Protein AF-A0A7V9V1C2-F1 (afdb_monomer)

Mean predicted aligned error: 3.76 Å

Secondary structure (DSSP, 8-state):
--SS----EEEETTEEEE--STT---EEEEGGGGGGG--------

Structure (mmCIF, N/CA/C/O backbone):
data_AF-A0A7V9V1C2-F1
#
_entry.id   AF-A0A7V9V1C2-F1
#
loop_
_atom_site.group_PDB
_atom_site.id
_atom_site.type_symbol
_atom_site.label_atom_id
_atom_site.label_alt_id
_atom_site.label_comp_id
_atom_site.label_asym_id
_atom_site.label_entity_id
_atom_site.label_seq_id
_atom_site.pdbx_PDB_ins_code
_atom_site.Cartn_x
_atom_site.Cartn_y
_atom_site.Cartn_z
_atom_site.occupancy
_atom_site.B_iso_or_equiv
_atom_site.auth_seq_id
_atom_site.auth_comp_id
_atom_site.auth_asym_id
_atom_site.auth_atom_id
_atom_site.pdbx_PDB_model_num
ATOM 1 N N . PHE A 1 1 ? 10.023 1.277 -8.751 1.00 52.25 1 PHE A N 1
ATOM 2 C CA . PHE A 1 1 ? 10.352 0.190 -7.806 1.00 52.25 1 PHE A CA 1
ATOM 3 C C . PHE A 1 1 ? 10.766 -1.042 -8.595 1.00 52.25 1 PHE A C 1
ATOM 5 O O . PHE A 1 1 ? 9.900 -1.716 -9.141 1.00 52.25 1 PHE A O 1
ATOM 12 N N . ASN A 1 2 ? 12.075 -1.258 -8.743 1.00 43.19 2 ASN A N 1
ATOM 13 C CA . ASN A 1 2 ? 12.665 -2.495 -9.261 1.00 43.19 2 ASN A CA 1
ATOM 14 C C . ASN A 1 2 ? 13.262 -3.240 -8.060 1.00 43.19 2 ASN A C 1
ATOM 16 O O . ASN A 1 2 ? 14.098 -2.668 -7.366 1.00 43.19 2 ASN A O 1
ATOM 20 N N . GLY A 1 3 ? 12.837 -4.482 -7.819 1.00 57.00 3 GLY A N 1
ATOM 21 C CA . GLY A 1 3 ? 13.381 -5.339 -6.760 1.00 57.00 3 GLY A CA 1
ATOM 22 C C . GLY A 1 3 ? 12.682 -5.225 -5.401 1.00 57.00 3 GLY A C 1
ATOM 23 O O . GLY A 1 3 ? 11.917 -4.293 -5.162 1.00 57.00 3 GLY A O 1
ATOM 24 N N . LEU A 1 4 ? 12.973 -6.215 -4.547 1.00 63.59 4 LEU A N 1
ATOM 25 C CA . LEU A 1 4 ? 12.447 -6.586 -3.214 1.00 63.59 4 LEU A CA 1
ATOM 26 C C . LEU A 1 4 ? 12.357 -5.472 -2.136 1.00 63.59 4 LEU A C 1
ATOM 28 O O . LEU A 1 4 ? 12.296 -5.769 -0.949 1.00 63.59 4 LEU A O 1
ATOM 32 N N . GLY A 1 5 ? 12.388 -4.192 -2.501 1.00 84.44 5 GLY A N 1
ATOM 33 C CA . GLY A 1 5 ? 12.481 -3.062 -1.576 1.00 84.44 5 GLY A CA 1
ATOM 34 C C . GLY A 1 5 ? 11.152 -2.551 -1.021 1.00 84.44 5 GLY A C 1
ATOM 35 O O . GLY A 1 5 ? 11.157 -1.533 -0.338 1.00 84.44 5 GLY A O 1
ATOM 36 N N . HIS A 1 6 ? 10.023 -3.199 -1.324 1.00 91.06 6 HIS A N 1
ATOM 37 C CA . HIS A 1 6 ? 8.706 -2.759 -0.860 1.00 91.06 6 HIS A CA 1
ATOM 38 C C . HIS A 1 6 ? 7.983 -3.863 -0.100 1.00 91.06 6 HIS A C 1
ATOM 40 O O . HIS A 1 6 ? 7.889 -4.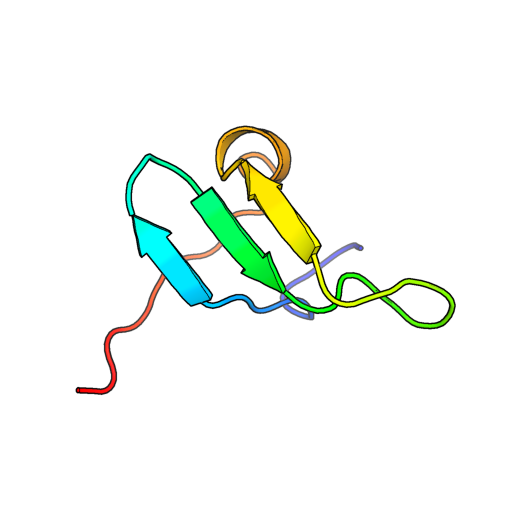992 -0.573 1.00 91.06 6 HIS A O 1
ATOM 46 N N . MET A 1 7 ? 7.424 -3.505 1.051 1.00 93.06 7 MET A N 1
ATOM 47 C CA . MET A 1 7 ? 6.612 -4.388 1.878 1.00 93.06 7 MET A CA 1
ATOM 48 C C . MET A 1 7 ? 5.290 -3.702 2.204 1.00 93.06 7 MET A C 1
ATOM 50 O O . MET A 1 7 ? 5.181 -2.476 2.262 1.00 93.06 7 MET A O 1
ATOM 54 N N . GLY A 1 8 ? 4.275 -4.514 2.448 1.00 94.69 8 GLY A N 1
ATOM 55 C CA . GLY A 1 8 ? 2.997 -4.058 2.959 1.00 94.69 8 GLY A CA 1
ATOM 56 C C . GLY A 1 8 ? 2.305 -5.179 3.714 1.00 94.69 8 GLY A C 1
ATOM 57 O O . GLY A 1 8 ? 2.753 -6.327 3.689 1.00 94.69 8 GLY A O 1
ATOM 58 N N . MET A 1 9 ? 1.228 -4.839 4.409 1.00 97.12 9 MET A N 1
ATOM 59 C CA . MET A 1 9 ? 0.485 -5.789 5.229 1.00 97.12 9 MET A CA 1
ATOM 60 C C . MET A 1 9 ? -0.867 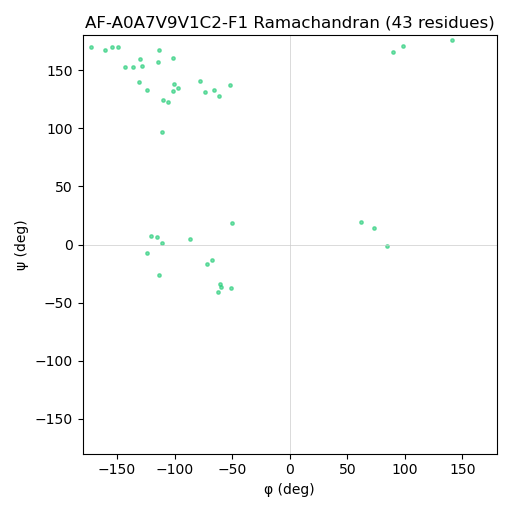-6.066 4.589 1.00 97.12 9 MET A C 1
ATOM 62 O O . MET A 1 9 ? -1.627 -5.137 4.324 1.00 97.12 9 MET A O 1
ATOM 66 N N . TYR A 1 10 ? -1.157 -7.341 4.330 1.00 97.44 10 TYR A N 1
ATOM 67 C CA . TYR A 1 10 ? -2.469 -7.754 3.844 1.00 97.44 10 TYR A CA 1
ATOM 68 C C . TYR A 1 10 ? -3.529 -7.502 4.916 1.00 97.44 10 TYR A C 1
ATOM 70 O O . TYR A 1 10 ? -3.330 -7.881 6.070 1.00 97.44 10 TYR A O 1
ATOM 78 N N . ILE A 1 11 ? -4.648 -6.890 4.523 1.00 98.19 11 ILE A N 1
ATOM 79 C CA . ILE A 1 11 ? -5.733 -6.510 5.442 1.00 98.19 11 ILE A CA 1
ATOM 80 C C . ILE A 1 11 ? -7.084 -7.153 5.092 1.00 98.19 11 ILE A C 1
ATOM 82 O O . ILE A 1 11 ? -8.091 -6.835 5.716 1.00 98.19 11 ILE A O 1
ATOM 86 N N . GLY A 1 12 ? -7.122 -8.079 4.127 1.00 98.06 12 GLY A N 1
ATOM 87 C CA . GLY A 1 12 ? -8.363 -8.697 3.648 1.00 98.06 12 GLY A CA 1
ATOM 88 C C . GLY A 1 12 ? -8.896 -8.053 2.365 1.00 98.06 12 GLY A C 1
ATOM 89 O O . GLY A 1 12 ? -8.365 -7.054 1.890 1.00 98.06 12 GLY A O 1
ATOM 90 N N . GLY A 1 13 ? -9.919 -8.664 1.757 1.00 98.06 13 GLY A N 1
ATOM 91 C CA . GLY A 1 13 ? -10.604 -8.104 0.580 1.00 98.06 13 GLY A CA 1
ATOM 92 C C . GLY A 1 13 ? -9.730 -7.908 -0.668 1.00 98.06 13 GLY A C 1
ATOM 93 O O . GLY A 1 13 ? -10.083 -7.111 -1.527 1.00 98.06 13 GLY A O 1
ATOM 94 N N . GLY A 1 14 ? -8.578 -8.582 -0.768 1.00 97.38 14 GLY A N 1
ATOM 95 C CA . GLY A 1 14 ? -7.613 -8.332 -1.847 1.00 97.38 14 GLY A CA 1
ATOM 96 C C . GLY A 1 14 ? -6.833 -7.019 -1.695 1.00 97.38 14 GLY A C 1
ATOM 97 O O . GLY A 1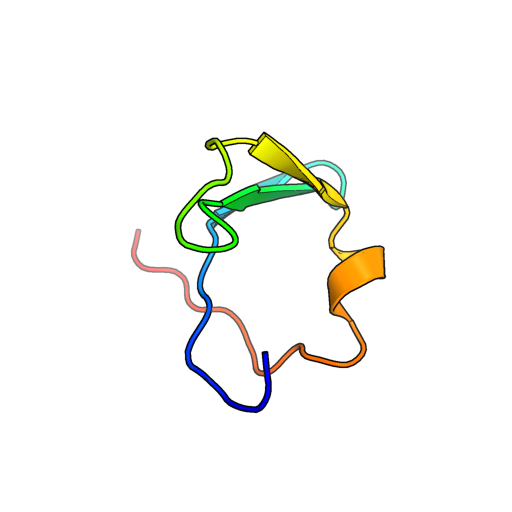 14 ? -6.190 -6.582 -2.647 1.00 97.38 14 GLY A O 1
ATOM 98 N N . GLN A 1 15 ? -6.862 -6.398 -0.514 1.00 98.12 15 GLN A N 1
ATOM 99 C CA . GLN A 1 15 ? -6.240 -5.108 -0.234 1.00 98.12 15 GLN A CA 1
ATOM 100 C C . GLN A 1 15 ? -5.099 -5.218 0.775 1.00 98.12 15 GLN A C 1
ATOM 102 O O . GLN A 1 15 ? -5.035 -6.134 1.599 1.00 98.12 15 GLN A O 1
ATOM 107 N N . PHE A 1 16 ? -4.195 -4.245 0.731 1.00 97.94 16 PHE A N 1
ATOM 108 C CA . PHE A 1 16 ? -3.074 -4.154 1.658 1.00 97.94 16 PHE A CA 1
ATOM 109 C C . PHE A 1 16 ? -2.772 -2.697 2.022 1.00 97.94 16 PHE A C 1
ATOM 111 O O . PHE A 1 16 ? -3.040 -1.786 1.238 1.00 97.94 16 PHE A O 1
ATOM 118 N N . ILE A 1 17 ? -2.206 -2.483 3.211 1.00 98.12 17 ILE A N 1
ATOM 119 C CA . ILE A 1 17 ? -1.729 -1.176 3.680 1.00 98.12 17 ILE A CA 1
ATOM 120 C C . ILE A 1 17 ? -0.209 -1.072 3.521 1.00 98.12 17 ILE A C 1
ATOM 122 O O . ILE A 1 17 ? 0.522 -2.032 3.791 1.00 98.12 17 ILE A O 1
ATOM 126 N N . HIS A 1 18 ? 0.274 0.085 3.062 1.00 96.56 18 HIS A N 1
ATOM 127 C CA . HIS A 1 18 ? 1.697 0.326 2.810 1.00 96.56 18 HIS A CA 1
ATOM 128 C C . HIS A 1 18 ? 2.067 1.817 2.755 1.00 96.56 18 HIS A C 1
ATOM 130 O O . HIS A 1 18 ? 1.199 2.680 2.628 1.00 96.56 18 HIS A O 1
ATOM 136 N N . ALA A 1 19 ? 3.376 2.093 2.800 1.00 96.62 19 ALA A N 1
ATOM 137 C CA . ALA A 1 19 ? 3.990 3.383 2.480 1.00 96.62 19 ALA A CA 1
ATOM 138 C C . ALA A 1 19 ? 4.799 3.228 1.171 1.00 96.62 19 ALA A C 1
ATOM 140 O O . ALA A 1 19 ? 5.903 2.687 1.219 1.00 96.62 19 ALA A O 1
ATOM 141 N N . PRO A 1 20 ? 4.249 3.595 -0.003 1.00 92.56 20 PRO A N 1
ATOM 142 C CA . PRO A 1 20 ? 4.815 3.205 -1.300 1.00 92.56 20 PRO A CA 1
ATOM 143 C C . PRO A 1 20 ? 6.226 3.741 -1.562 1.00 92.56 20 PRO A C 1
ATOM 145 O O . PRO A 1 20 ? 7.050 3.032 -2.134 1.00 92.56 20 PRO A O 1
ATOM 148 N N . HIS A 1 21 ? 6.481 4.999 -1.194 1.00 91.81 21 HIS A N 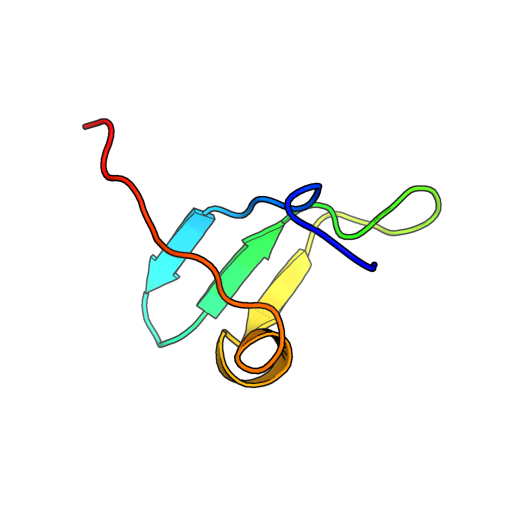1
ATOM 149 C CA . HIS A 1 21 ? 7.776 5.668 -1.308 1.00 91.81 21 HIS A CA 1
ATOM 150 C C . HIS A 1 21 ? 7.778 7.035 -0.632 1.00 91.81 21 HIS A C 1
ATOM 152 O O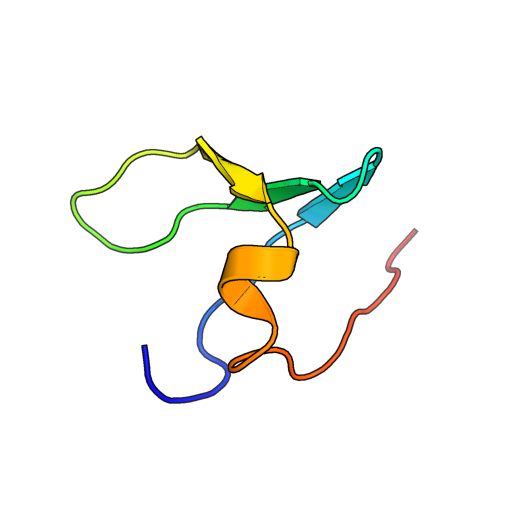 . HIS A 1 21 ? 6.733 7.578 -0.280 1.00 91.81 21 HIS A O 1
ATOM 158 N N . THR A 1 22 ? 8.969 7.620 -0.512 1.00 93.44 22 THR A N 1
ATOM 159 C CA . THR A 1 22 ? 9.162 9.006 -0.083 1.00 93.44 22 THR A CA 1
ATOM 160 C C . THR A 1 22 ? 8.304 9.970 -0.904 1.00 93.44 22 THR A C 1
ATOM 162 O O . THR A 1 22 ? 8.218 9.850 -2.128 1.00 93.44 22 THR A O 1
ATOM 165 N N . GLY A 1 23 ? 7.691 10.935 -0.218 1.00 96.06 23 GLY A N 1
ATOM 166 C CA . GLY A 1 23 ? 6.812 11.937 -0.826 1.00 96.06 23 GLY A CA 1
ATOM 167 C C . GLY A 1 23 ? 5.363 11.480 -1.006 1.00 96.06 23 GLY A C 1
ATOM 168 O O . GLY A 1 23 ? 4.545 12.269 -1.465 1.00 96.06 23 GLY A O 1
ATOM 169 N N . ASP A 1 24 ? 5.040 10.243 -0.627 1.00 95.69 24 ASP A N 1
ATOM 170 C CA . ASP A 1 24 ? 3.678 9.718 -0.614 1.00 95.69 24 ASP A CA 1
ATOM 171 C C . ASP A 1 24 ? 3.204 9.429 0.820 1.00 95.69 24 ASP A C 1
ATOM 173 O O . ASP A 1 24 ? 3.994 9.414 1.768 1.00 95.69 24 ASP A O 1
ATOM 177 N N . VAL A 1 25 ? 1.904 9.197 0.982 1.00 97.56 25 VAL A N 1
ATOM 178 C CA . VAL A 1 25 ? 1.263 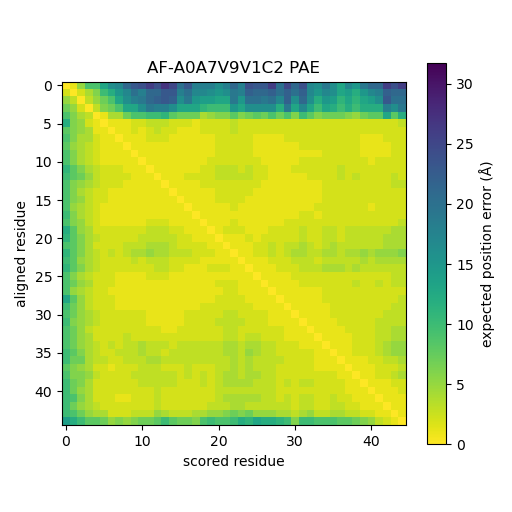8.899 2.267 1.00 97.56 25 VAL A CA 1
ATOM 179 C C . VAL A 1 25 ? 0.981 7.408 2.433 1.00 97.56 25 VAL A C 1
ATOM 181 O O . VAL A 1 25 ? 0.900 6.648 1.463 1.00 97.56 25 VAL A O 1
ATOM 184 N N . VAL A 1 26 ? 0.782 6.993 3.686 1.00 97.94 26 VAL A N 1
ATOM 185 C CA . VAL A 1 26 ? 0.252 5.662 3.998 1.00 97.94 26 VAL A CA 1
ATOM 186 C C . VAL A 1 26 ? -1.142 5.541 3.400 1.00 97.94 26 VAL A C 1
ATOM 188 O O . VAL A 1 26 ? -2.002 6.389 3.636 1.00 97.94 26 VAL A O 1
ATOM 191 N N . LYS A 1 27 ? -1.368 4.480 2.631 1.00 98.00 27 LYS A N 1
ATOM 192 C CA . LYS A 1 27 ? -2.652 4.248 1.972 1.00 98.00 27 LYS A CA 1
ATOM 193 C C . LYS A 1 27 ? -2.953 2.767 1.816 1.00 98.00 27 LYS A C 1
ATOM 195 O O . LYS A 1 27 ? -2.100 1.912 2.063 1.00 98.00 27 LYS A O 1
ATOM 200 N N . ILE A 1 28 ? -4.187 2.495 1.412 1.00 98.44 28 ILE A N 1
ATOM 201 C CA . ILE A 1 28 ? -4.672 1.168 1.053 1.00 98.44 28 ILE A CA 1
ATOM 202 C C . ILE A 1 28 ? -4.686 1.071 -0.470 1.00 98.44 28 ILE A C 1
ATOM 204 O O . ILE A 1 28 ? -5.202 1.965 -1.139 1.00 98.44 28 ILE A O 1
ATOM 208 N N . SER A 1 29 ? -4.137 -0.020 -0.993 1.00 97.38 29 SER A N 1
ATOM 209 C CA . SER A 1 29 ? -4.101 -0.317 -2.427 1.00 97.38 29 SER A CA 1
ATOM 210 C C . SER A 1 29 ? -4.603 -1.739 -2.683 1.00 97.38 29 SER A C 1
ATOM 212 O O . SER A 1 29 ? -4.590 -2.584 -1.779 1.00 97.38 29 SER A O 1
ATOM 214 N N . ASN A 1 30 ? -5.032 -2.028 -3.914 1.00 97.81 30 ASN A N 1
ATOM 215 C CA . ASN A 1 30 ? -5.374 -3.394 -4.304 1.00 97.81 30 ASN A CA 1
ATOM 216 C C . ASN A 1 30 ? -4.099 -4.191 -4.589 1.00 97.81 30 ASN A C 1
ATOM 218 O O . ASN A 1 30 ? -3.154 -3.703 -5.209 1.00 97.81 30 ASN A O 1
ATOM 222 N N . ILE A 1 31 ? -4.083 -5.455 -4.172 1.00 94.81 31 ILE A N 1
ATOM 223 C CA . ILE A 1 31 ? -2.979 -6.377 -4.450 1.00 94.81 31 ILE A CA 1
ATOM 224 C C . ILE A 1 31 ? -2.793 -6.579 -5.959 1.00 94.81 31 ILE A C 1
ATOM 226 O O . ILE A 1 31 ? -1.656 -6.711 -6.413 1.00 94.81 31 ILE A O 1
ATOM 230 N N . SER A 1 32 ? -3.884 -6.554 -6.735 1.00 96.12 32 SER A N 1
ATOM 231 C CA . SER A 1 32 ? -3.870 -6.674 -8.200 1.00 96.12 32 SER A CA 1
ATOM 232 C C . SER A 1 32 ? -2.893 -5.702 -8.865 1.00 96.12 32 SER A C 1
ATOM 234 O O . SER A 1 32 ? -2.191 -6.082 -9.800 1.00 96.12 32 SER A O 1
ATOM 236 N N . ASP A 1 33 ? -2.777 -4.486 -8.329 1.00 94.62 33 ASP A N 1
ATOM 237 C CA . ASP A 1 33 ? -1.951 -3.408 -8.888 1.00 94.62 33 ASP A CA 1
ATOM 238 C C . ASP A 1 33 ? -0.442 -3.673 -8.693 1.00 94.62 33 ASP A C 1
ATOM 240 O O . ASP A 1 33 ? 0.411 -3.081 -9.361 1.00 94.62 33 ASP A O 1
ATOM 244 N N . TYR A 1 34 ? -0.105 -4.601 -7.790 1.00 91.19 34 TYR A N 1
ATOM 245 C CA . TYR A 1 34 ? 1.256 -4.987 -7.416 1.00 91.19 34 TYR A CA 1
ATOM 246 C C . TYR A 1 34 ? 1.643 -6.400 -7.881 1.00 91.19 34 TYR A C 1
ATOM 248 O O . TYR A 1 34 ? 2.778 -6.818 -7.648 1.00 91.19 34 TYR A O 1
ATOM 256 N N . MET A 1 35 ? 0.760 -7.126 -8.581 1.00 90.06 35 MET A N 1
ATOM 257 C CA . MET A 1 35 ? 0.990 -8.532 -8.959 1.00 90.06 35 MET A CA 1
ATOM 258 C C . MET A 1 35 ? 2.235 -8.748 -9.821 1.00 90.06 35 MET A C 1
ATOM 260 O O . MET A 1 35 ? 2.961 -9.712 -9.606 1.00 90.06 35 MET A O 1
ATOM 264 N N . SER A 1 36 ? 2.550 -7.823 -10.731 1.00 91.31 36 SER A N 1
ATOM 265 C CA . SER A 1 36 ? 3.765 -7.901 -11.559 1.00 91.31 36 SER A CA 1
ATOM 266 C C . SER A 1 36 ? 5.071 -7.735 -10.769 1.00 91.31 36 SER A C 1
ATOM 268 O O . SER A 1 36 ? 6.146 -8.009 -11.293 1.00 91.31 36 SER A O 1
ATOM 270 N N . ARG A 1 37 ? 4.987 -7.275 -9.514 1.00 88.00 37 ARG A N 1
ATOM 271 C CA . ARG A 1 37 ? 6.114 -7.050 -8.595 1.00 88.00 37 ARG A CA 1
ATOM 272 C C . ARG A 1 37 ? 6.055 -7.967 -7.370 1.00 88.00 37 ARG A C 1
ATOM 274 O O . ARG A 1 37 ? 6.834 -7.783 -6.438 1.00 88.00 37 ARG A O 1
ATOM 281 N N . TRP A 1 38 ? 5.116 -8.913 -7.341 1.00 88.50 38 TRP A N 1
ATOM 282 C CA . TRP A 1 38 ? 4.910 -9.795 -6.202 1.00 88.50 38 TRP A CA 1
ATOM 283 C C . TRP A 1 38 ? 6.017 -10.838 -6.100 1.00 88.50 38 TRP A C 1
ATOM 285 O O . TRP A 1 38 ? 6.337 -11.524 -7.067 1.00 88.50 38 TRP A O 1
ATOM 295 N N . VAL A 1 39 ? 6.571 -10.979 -4.899 1.00 91.38 39 VAL A N 1
ATOM 296 C CA . VAL A 1 39 ? 7.685 -11.898 -4.620 1.00 91.38 39 VAL A CA 1
ATOM 297 C C . VAL A 1 39 ? 7.388 -12.898 -3.501 1.00 91.38 39 VAL A C 1
ATOM 299 O O . VAL A 1 39 ? 8.177 -13.809 -3.272 1.00 91.38 39 VAL A O 1
ATOM 302 N N . GLY A 1 40 ? 6.254 -12.756 -2.809 1.00 92.06 40 GLY A N 1
ATOM 303 C CA . GLY A 1 40 ? 5.834 -13.644 -1.727 1.00 92.06 40 GLY A CA 1
ATOM 304 C C . GLY A 1 40 ? 5.183 -12.913 -0.554 1.00 92.06 40 GLY A C 1
ATOM 305 O O . GLY A 1 40 ? 5.119 -11.687 -0.515 1.00 92.06 40 GLY A O 1
ATOM 306 N N . ALA A 1 41 ? 4.716 -13.693 0.421 1.00 93.69 41 ALA A N 1
ATOM 307 C CA . ALA A 1 41 ? 4.173 -13.215 1.690 1.00 93.69 41 ALA A CA 1
ATOM 308 C C . ALA A 1 41 ? 4.702 -14.060 2.850 1.00 93.69 41 ALA A C 1
ATOM 310 O O . ALA A 1 41 ? 4.993 -15.245 2.688 1.00 93.69 41 ALA A O 1
ATOM 311 N N . ARG A 1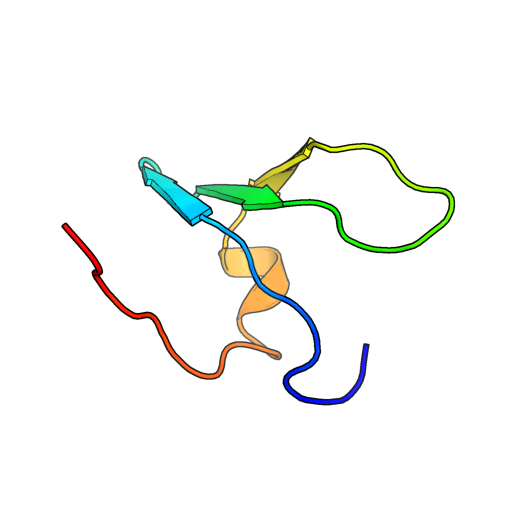 42 ? 4.768 -13.460 4.042 1.00 94.56 42 ARG A N 1
ATOM 312 C CA . ARG A 1 42 ? 5.127 -14.144 5.288 1.00 94.56 42 ARG A CA 1
ATOM 313 C C . ARG A 1 42 ? 4.113 -13.818 6.383 1.00 94.56 42 ARG A C 1
ATOM 315 O O . ARG A 1 42 ? 3.698 -12.671 6.518 1.00 94.56 42 ARG A O 1
ATOM 322 N N . ARG A 1 43 ? 3.758 -14.825 7.185 1.00 96.06 43 ARG A N 1
ATOM 323 C CA . ARG A 1 43 ? 2.990 -14.684 8.432 1.00 96.06 43 ARG A CA 1
ATOM 324 C C . ARG A 1 43 ? 3.960 -14.648 9.617 1.00 96.06 43 ARG A C 1
ATOM 326 O O . ARG A 1 43 ? 4.904 -15.436 9.642 1.00 96.06 43 ARG A O 1
ATOM 333 N N . ILE A 1 44 ? 3.751 -13.716 10.545 1.00 93.94 44 ILE A N 1
ATOM 334 C CA . ILE A 1 44 ? 4.605 -13.523 11.734 1.00 93.94 44 ILE A CA 1
ATOM 335 C C . ILE A 1 44 ? 3.868 -13.851 13.040 1.00 93.94 44 ILE A C 1
ATOM 337 O O . ILE A 1 44 ? 4.518 -14.225 14.009 1.00 93.94 44 ILE A O 1
ATOM 341 N N . LEU A 1 45 ? 2.538 -13.724 13.044 1.00 89.44 45 LEU A N 1
ATOM 342 C CA . LEU A 1 45 ? 1.667 -14.101 14.160 1.00 89.44 45 LEU A CA 1
ATOM 343 C C . LEU A 1 45 ? 1.384 -15.604 14.173 1.00 89.44 45 LEU A C 1
ATOM 345 O O . LEU A 1 45 ? 1.189 -16.158 13.061 1.00 89.44 45 LEU A O 1
#

Radius of gyration: 10.6 Å; Cα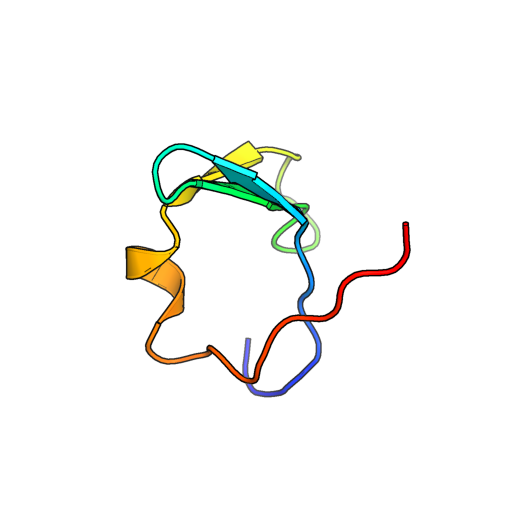 contacts (8 Å, |Δi|>4): 42; chains: 1; boun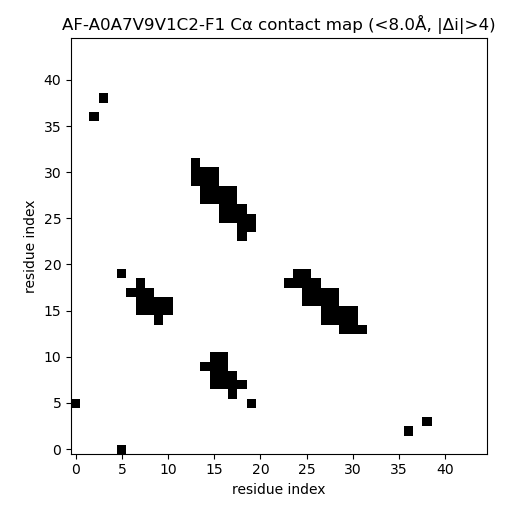ding box: 24×27×26 Å

pLDDT: mean 91.01, std 12.21, range [43.19, 98.44]

Foldseek 3Di:
DPDDPFDWADDDPQKTWGDGDPPDDIDIDGVVVCVVVDDDDDDDD

Sequence (45 aa):
FNGLGHMGMYIGGGQFIHAPHTGDVVKISNISDYMSRWVGARRIL

Solvent-accessible surface area (backbone atoms only — not comparable to full-atom values): 3228 Å² total; per-residue (Å²): 138,86,71,92,82,72,75,67,45,80,75,54,97,64,28,28,41,35,63,89,49,92,97,60,64,78,45,76,46,56,47,77,84,44,55,96,74,65,86,80,88,85,84,88,127

Nearest PDB structures (foldseek):
  5d7u-assembly2_B  TM=4.974E-01  e=3.932E+00  Mouse mammary tumor virus
  7usf-assembly1_D  TM=5.048E-01  e=5.523E+00  Mouse mammary tumor virus
  7ut1-assembly1_b  TM=5.815E-01  e=7.249E+00  Mouse mammary tumor virus
  7ut1-assembly1_d  TM=5.122E-01  e=7.759E+00  Mouse mammary tumor virus